Protein AF-A0A090MDC1-F1 (afdb_monomer)

Foldseek 3Di:
DPPPLVVCCVPPNPVSCVPPVNDDPDDDDQLQDADTPPDPDGPPPPDNDPPDPVDPPDDDDPPVPPDDVDDDPPDDDDDPDDDDDDLVVLVVLLCCVPPPDDPVRLLVVLVVVLVVCPPPDPVVLVVVLVVVVSNPVVSSVSNVVVNVVVVVVD

InterPro domains:
  IPR010582 Catalase immune-responsive domain [PF06628] (87-143)
  IPR011614 Catalase core domain [PF00199] (1-54)
  IPR018028 Catalase, mono-functional, haem-containing [PS51402] (1-153)
  IPR018028 Catalase, mono-functional, haem-containing [PTHR11465] (1-150)
  IPR020835 Catalase superfamily [SSF56634] (1-147)

Radius of gyration: 27.47 Å; Cα contacts (8 Å, |Δi|>4): 85; chains: 1; bounding box: 50×35×78 Å

pLDDT: mean 89.49, std 11.92, range [47.5, 98.62]

Secondary structure (DSSP, 8-state):
--HHHHHHHHHH-TTGGGSTTTS-SSPP--TT----TT-S---TTS--STT-TTS--PPPPPGGG----PPPPTTPPPS-------SGGGHHHHHIIIII--HHHHHHHHHHHHHHTTT--HHHHHHHHHHHHHH-HHHHHHHHHHHHHHHHT-

Nearest PDB structures (foldseek):
  2xq1-assembly1_P  TM=8.853E-01  e=6.042E-07  Ogataea angusta
  7di8-assembly1_A  TM=8.625E-01  e=9.082E-07  Bos taurus
  8cat-assembly1_A-2  TM=8.633E-01  e=2.910E-06  Bos taurus
  4b7g-assembly1_D  TM=8.098E-01  e=6.203E-06  Corynebacterium glutamicum
  1g9l-assembly1_A  TM=1.567E-01  e=9.169E+00  Homo sapiens

Mean predicted aligned error: 8.01 Å

Sequence (154 aa):
MFAYPDAQRYRLGSNYFQLPSNRSIATVYAPYVRDGITTTKNYGGDPNYVRSTLSPGVTTQSITQITHHERIAANALLGLNEIPVDDEDFVQPRDLWRRVFDDAEKEKFVGNVVGSLAGTPTPLREAVVAMFSKVDSEIGQQMIAKIKENTTHL

Solvent-accessible surface area (backbone atoms only — not comparable to full-atom values): 9941 Å² total; per-residue (Å²): 135,65,66,64,66,53,53,40,31,72,78,64,30,77,40,41,59,68,38,88,91,55,36,70,89,64,91,80,84,60,58,69,63,68,73,63,64,86,58,86,77,62,70,74,89,55,70,60,58,86,89,47,92,88,48,91,72,78,82,76,80,59,73,90,73,65,80,70,91,71,82,75,71,94,78,73,76,92,72,90,83,76,83,77,92,57,77,69,75,28,48,63,59,27,47,44,58,73,75,67,46,52,72,70,54,48,53,50,50,43,51,52,55,54,58,72,48,63,94,54,58,66,74,58,52,52,51,51,38,54,54,43,30,64,38,37,58,65,56,23,52,55,38,54,52,52,54,52,54,60,64,72,78,110

Structure (mmCIF, N/CA/C/O backbone):
data_AF-A0A090MDC1-F1
#
_entry.id   AF-A0A090MDC1-F1
#
loop_
_atom_site.group_PDB
_atom_site.id
_atom_site.type_symbol
_atom_site.label_atom_id
_atom_site.label_alt_id
_atom_site.label_comp_id
_atom_site.label_asym_id
_atom_site.label_entity_id
_atom_site.label_seq_id
_atom_site.pdbx_PDB_ins_code
_atom_site.Cartn_x
_atom_site.Cartn_y
_atom_site.Cartn_z
_atom_site.occupancy
_atom_site.B_iso_or_equiv
_atom_site.auth_seq_id
_atom_site.auth_comp_id
_atom_site.auth_asym_id
_atom_site.auth_atom_id
_atom_site.pdbx_PDB_model_num
ATOM 1 N N . MET A 1 1 ? 1.126 3.009 -11.612 1.00 77.75 1 MET A N 1
ATOM 2 C CA . MET A 1 1 ? 2.189 2.681 -12.596 1.00 77.75 1 MET A CA 1
ATOM 3 C C . MET A 1 1 ? 3.471 3.523 -12.453 1.00 77.75 1 MET A C 1
ATOM 5 O O . MET A 1 1 ? 4.517 3.059 -12.877 1.00 77.75 1 MET A O 1
ATOM 9 N N . PHE A 1 2 ? 3.444 4.716 -11.841 1.00 92.81 2 PHE A N 1
ATOM 10 C CA . PHE A 1 2 ? 4.615 5.611 -11.764 1.00 92.81 2 PHE A CA 1
ATOM 11 C C . PHE A 1 2 ? 5.603 5.313 -10.612 1.00 92.81 2 PHE A C 1
ATOM 13 O O . PHE A 1 2 ? 6.808 5.245 -10.837 1.00 92.81 2 PHE A O 1
ATOM 20 N N . ALA A 1 3 ? 5.099 5.093 -9.393 1.00 96.94 3 ALA A N 1
ATOM 21 C CA . ALA A 1 3 ? 5.919 5.117 -8.174 1.00 96.94 3 ALA A CA 1
ATOM 22 C C . ALA A 1 3 ? 7.023 4.042 -8.099 1.00 96.94 3 ALA A C 1
ATOM 24 O O . ALA A 1 3 ? 8.120 4.307 -7.618 1.00 96.94 3 ALA A O 1
ATOM 25 N N . TYR A 1 4 ? 6.754 2.824 -8.574 1.00 97.19 4 TYR A N 1
ATOM 26 C CA . TYR A 1 4 ? 7.673 1.694 -8.395 1.00 97.19 4 TYR A CA 1
ATOM 27 C C . TYR A 1 4 ? 8.974 1.864 -9.197 1.00 97.19 4 TYR A C 1
ATOM 29 O O . TYR A 1 4 ? 10.042 1.800 -8.585 1.00 97.19 4 TYR A O 1
ATOM 37 N N . PRO A 1 5 ? 8.933 2.135 -10.520 1.00 96.06 5 PRO A N 1
ATOM 38 C CA . PRO A 1 5 ? 10.147 2.415 -11.281 1.00 96.06 5 PRO A CA 1
ATOM 39 C C . PRO A 1 5 ? 10.939 3.615 -10.758 1.00 96.06 5 PRO A C 1
ATOM 41 O O . PRO A 1 5 ? 12.163 3.610 -10.842 1.00 96.06 5 PRO A O 1
ATOM 44 N N . ASP A 1 6 ? 10.270 4.653 -10.251 1.00 97.69 6 ASP A N 1
ATOM 45 C CA . ASP A 1 6 ? 10.934 5.826 -9.675 1.00 97.69 6 ASP A CA 1
ATOM 46 C C . ASP A 1 6 ? 11.745 5.455 -8.423 1.00 97.69 6 ASP A C 1
ATOM 48 O O . ASP A 1 6 ? 12.974 5.568 -8.410 1.00 97.69 6 ASP A O 1
ATOM 52 N N . ALA A 1 7 ? 11.086 4.848 -7.43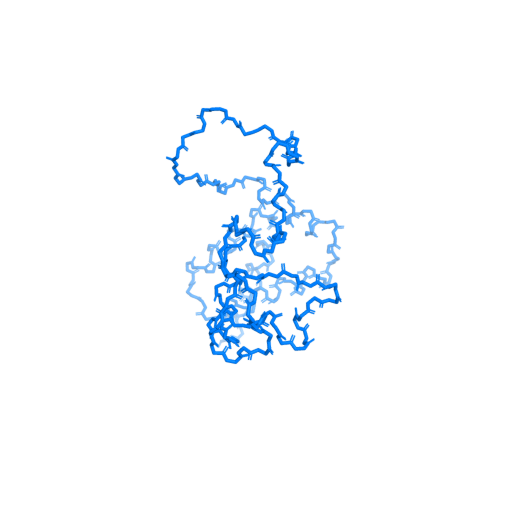1 1.00 97.94 7 ALA A N 1
ATOM 53 C CA . ALA A 1 7 ? 11.736 4.399 -6.203 1.00 97.94 7 ALA A CA 1
ATOM 54 C C . ALA A 1 7 ? 12.847 3.363 -6.460 1.00 97.94 7 ALA A C 1
ATOM 56 O O . ALA A 1 7 ? 13.870 3.349 -5.772 1.00 97.94 7 ALA A O 1
ATOM 57 N N . GLN A 1 8 ? 12.679 2.490 -7.458 1.00 97.69 8 GLN A N 1
ATOM 58 C CA . GLN A 1 8 ? 13.692 1.504 -7.843 1.00 97.69 8 GLN A CA 1
ATOM 59 C C . GLN A 1 8 ? 14.944 2.154 -8.434 1.00 97.69 8 GLN A C 1
ATOM 61 O O . GLN A 1 8 ? 16.045 1.709 -8.113 1.00 97.69 8 GLN A O 1
ATOM 66 N N . ARG A 1 9 ? 14.809 3.221 -9.234 1.00 96.31 9 ARG A N 1
ATOM 67 C CA . ARG A 1 9 ? 15.969 3.957 -9.761 1.00 96.31 9 ARG A CA 1
ATOM 68 C C . ARG A 1 9 ? 16.788 4.592 -8.648 1.00 96.31 9 ARG A C 1
ATOM 70 O O . ARG A 1 9 ? 18.011 4.520 -8.700 1.00 96.31 9 ARG A O 1
ATOM 77 N N . TYR A 1 10 ? 16.127 5.155 -7.638 1.00 96.94 10 TYR A N 1
ATOM 78 C CA . TYR A 1 10 ? 16.810 5.701 -6.467 1.00 96.94 10 TYR A CA 1
ATOM 79 C C . TYR A 1 10 ? 17.488 4.601 -5.638 1.00 96.94 10 TYR A C 1
ATOM 81 O O . TYR A 1 10 ? 18.673 4.688 -5.333 1.00 96.94 10 TYR A O 1
ATOM 89 N N . ARG A 1 11 ? 16.750 3.535 -5.301 1.00 97.81 11 ARG A N 1
ATOM 90 C CA . ARG A 1 11 ? 17.217 2.497 -4.369 1.00 97.81 11 ARG A CA 1
ATOM 91 C C . ARG A 1 11 ? 18.255 1.540 -4.961 1.00 97.81 11 ARG A C 1
ATOM 93 O O . ARG A 1 11 ? 19.114 1.063 -4.230 1.00 97.81 11 ARG A O 1
ATOM 100 N N . LEU A 1 12 ? 18.130 1.191 -6.241 1.00 96.38 12 LEU A N 1
ATOM 101 C CA . LEU A 1 12 ? 18.939 0.158 -6.905 1.00 96.38 12 LEU A CA 1
ATOM 102 C C . LEU A 1 12 ? 19.805 0.709 -8.048 1.00 96.38 12 LEU A C 1
ATOM 104 O O . LEU A 1 12 ? 20.694 0.006 -8.526 1.00 96.38 12 LEU A O 1
ATOM 108 N N . GLY A 1 13 ? 19.552 1.941 -8.492 1.00 96.19 13 GLY A N 1
ATOM 109 C CA . GLY A 1 13 ? 20.253 2.587 -9.599 1.00 96.19 13 GLY A CA 1
ATOM 110 C C . GLY A 1 13 ? 19.446 2.628 -10.899 1.00 96.19 13 GLY A C 1
ATOM 111 O O . GLY A 1 13 ? 18.471 1.899 -11.096 1.00 96.19 13 GLY A O 1
ATOM 112 N N . SER A 1 14 ? 19.881 3.483 -11.830 1.00 95.50 14 SER A N 1
ATOM 113 C CA . SER A 1 14 ? 19.209 3.721 -13.118 1.00 95.50 14 SER A CA 1
ATOM 114 C C . SER A 1 14 ? 18.998 2.444 -13.937 1.00 95.50 14 SER A C 1
ATOM 116 O O . SER A 1 14 ? 17.978 2.302 -14.607 1.00 95.50 14 SER A O 1
ATOM 118 N N . ASN A 1 15 ? 19.938 1.502 -13.833 1.00 96.69 15 ASN A N 1
ATOM 119 C CA . ASN A 1 15 ? 19.953 0.235 -14.558 1.00 96.69 15 ASN A CA 1
ATOM 120 C C . ASN A 1 15 ? 19.466 -0.958 -13.716 1.00 96.69 15 ASN A C 1
ATOM 122 O O . ASN A 1 15 ? 19.842 -2.097 -13.989 1.00 96.69 15 ASN A O 1
ATOM 126 N N . TYR A 1 16 ? 18.603 -0.733 -12.714 1.00 96.31 16 TYR A N 1
ATOM 127 C CA . TYR A 1 16 ? 18.082 -1.789 -11.828 1.00 96.31 16 TYR A CA 1
ATOM 128 C C . TYR A 1 16 ? 17.460 -2.984 -12.572 1.00 96.31 16 TYR A C 1
ATOM 130 O O . TYR A 1 16 ? 17.490 -4.107 -12.071 1.00 96.31 16 TYR A O 1
ATOM 138 N N . PHE A 1 17 ? 16.903 -2.760 -13.764 1.00 94.44 17 PHE A N 1
ATOM 139 C CA . PHE A 1 17 ? 16.297 -3.791 -14.612 1.00 94.44 17 PHE A CA 1
ATOM 140 C C . PHE A 1 17 ? 17.332 -4.712 -15.284 1.00 94.44 17 PHE A C 1
ATOM 142 O O . PHE A 1 17 ? 16.960 -5.728 -15.861 1.00 94.44 17 PHE A O 1
ATOM 149 N N . GLN A 1 18 ? 18.626 -4.378 -15.228 1.00 94.94 18 GLN A N 1
ATOM 150 C CA . GLN A 1 18 ? 19.708 -5.220 -15.746 1.00 94.94 18 GLN A CA 1
ATOM 151 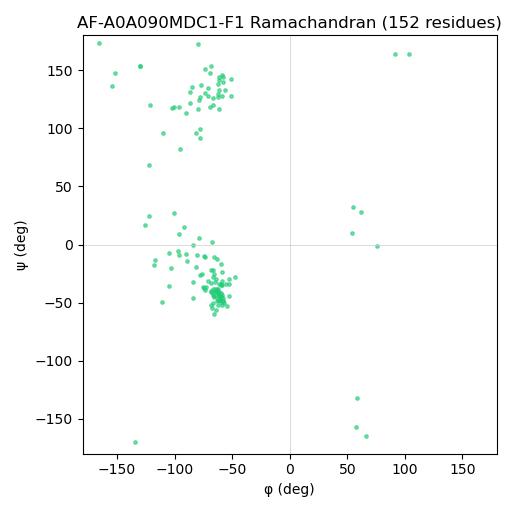C C . GLN A 1 18 ? 20.254 -6.208 -14.702 1.00 94.94 18 GLN A C 1
ATOM 153 O O . GLN A 1 18 ? 20.966 -7.145 -15.068 1.00 94.94 18 GLN A O 1
ATOM 158 N N . LEU A 1 19 ? 19.926 -6.025 -13.415 1.00 94.44 19 LEU A N 1
ATOM 159 C CA . LEU A 1 19 ? 20.391 -6.899 -12.334 1.00 94.44 19 LEU A CA 1
ATOM 160 C C . LEU A 1 19 ? 19.960 -8.356 -12.579 1.00 94.44 19 LEU A C 1
ATOM 162 O O . LEU A 1 19 ? 18.840 -8.570 -13.045 1.00 94.44 19 LEU A O 1
ATOM 166 N N . PRO A 1 20 ? 20.780 -9.371 -12.230 1.00 94.50 20 PRO A N 1
ATOM 167 C CA . PRO A 1 20 ? 20.473 -10.774 -12.518 1.00 94.50 20 PRO A CA 1
ATOM 168 C C . PRO A 1 20 ? 19.101 -11.264 -12.042 1.00 94.50 20 PRO A C 1
ATOM 170 O O . PRO A 1 20 ? 18.482 -12.069 -12.727 1.00 94.50 20 PRO A O 1
ATOM 173 N N . SER A 1 21 ? 18.610 -10.754 -10.911 1.00 95.62 21 SER A N 1
ATOM 174 C CA . SER A 1 21 ? 17.284 -11.082 -10.373 1.00 95.62 21 SER A CA 1
ATOM 175 C C . SER A 1 21 ? 16.130 -10.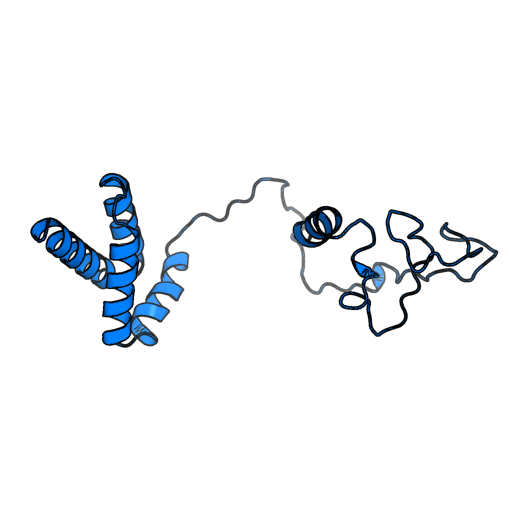366 -11.080 1.00 95.62 21 SER A C 1
ATOM 177 O O . SER A 1 21 ? 15.005 -10.848 -11.049 1.00 95.62 21 SER A O 1
ATOM 179 N N . ASN A 1 22 ? 16.394 -9.200 -11.675 1.00 95.88 22 ASN A N 1
ATOM 180 C CA . ASN A 1 22 ? 15.371 -8.315 -12.238 1.00 95.88 22 ASN A CA 1
ATOM 181 C C . ASN A 1 22 ? 15.302 -8.397 -13.766 1.00 95.88 22 ASN A C 1
ATOM 183 O O . ASN A 1 22 ? 14.308 -7.984 -14.362 1.00 95.88 22 ASN A O 1
ATOM 187 N N . ARG A 1 23 ? 16.373 -8.874 -14.410 1.00 94.25 23 ARG A N 1
ATOM 188 C CA . ARG A 1 23 ? 16.444 -8.982 -15.866 1.00 94.25 23 ARG A CA 1
ATOM 189 C C . ARG A 1 23 ? 15.383 -9.945 -16.381 1.00 94.25 23 ARG A C 1
ATOM 191 O O . ARG A 1 23 ? 15.197 -11.035 -15.845 1.00 94.25 23 ARG A O 1
ATOM 198 N N . SER A 1 24 ? 14.745 -9.558 -17.480 1.00 93.75 24 SER A N 1
ATOM 199 C CA . SER A 1 24 ? 13.846 -10.449 -18.208 1.00 93.75 24 SER A CA 1
ATOM 200 C C . SER A 1 24 ? 14.583 -11.712 -18.667 1.00 93.75 24 SER A C 1
ATOM 202 O O . SER A 1 24 ? 15.768 -11.672 -19.022 1.00 93.75 24 SER A O 1
ATOM 204 N N . ILE A 1 25 ? 13.858 -12.830 -18.676 1.00 95.31 25 ILE A N 1
ATOM 205 C CA . ILE A 1 25 ? 14.308 -14.087 -19.283 1.00 95.31 25 ILE A CA 1
ATOM 206 C C . ILE A 1 25 ? 14.252 -13.968 -20.810 1.00 95.31 25 ILE A C 1
ATOM 208 O O . ILE A 1 25 ? 15.154 -14.438 -21.502 1.00 95.31 25 ILE A O 1
ATOM 212 N N . ALA A 1 26 ? 13.215 -13.304 -21.332 1.00 94.06 26 ALA A N 1
ATOM 213 C CA . ALA A 1 26 ? 13.097 -13.022 -22.753 1.00 94.06 26 ALA A CA 1
ATOM 214 C C . ALA A 1 26 ? 14.147 -11.994 -23.190 1.00 94.06 26 ALA A C 1
ATOM 216 O O . ALA A 1 26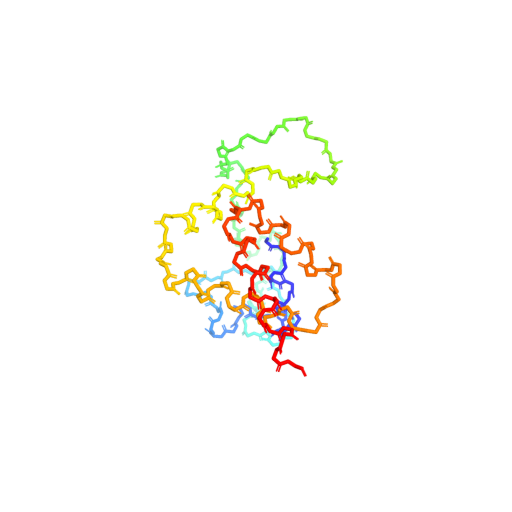 ? 14.505 -11.078 -22.444 1.00 94.06 26 ALA A O 1
ATOM 217 N N . THR A 1 27 ? 14.609 -12.124 -24.432 1.00 88.62 27 THR A N 1
ATOM 218 C CA . THR A 1 27 ? 15.547 -11.173 -25.024 1.00 88.62 27 THR A CA 1
ATOM 219 C C . THR A 1 27 ? 14.918 -9.785 -25.094 1.00 88.62 27 THR A C 1
ATOM 221 O O . THR A 1 27 ? 13.937 -9.566 -25.799 1.00 88.62 27 THR A O 1
ATOM 224 N N . VAL A 1 28 ? 15.515 -8.835 -24.373 1.00 89.50 28 VAL A N 1
ATOM 225 C CA . VAL A 1 28 ? 15.163 -7.414 -24.441 1.00 89.50 28 VAL A CA 1
ATOM 226 C C . VAL A 1 28 ? 16.120 -6.732 -25.408 1.00 89.50 28 VAL A C 1
ATOM 228 O O . VAL A 1 28 ? 17.327 -6.705 -25.168 1.00 89.50 28 VAL A O 1
ATOM 231 N N . TYR A 1 29 ? 15.571 -6.171 -26.484 1.00 89.81 29 TYR A N 1
ATOM 232 C CA . TYR A 1 29 ? 16.295 -5.305 -27.407 1.00 89.81 29 TYR A CA 1
ATOM 233 C C . TYR A 1 29 ? 15.779 -3.870 -27.256 1.00 89.81 29 TYR A C 1
ATOM 235 O O . TYR A 1 29 ? 14.746 -3.505 -27.811 1.00 89.81 29 TYR A O 1
ATOM 243 N N . ALA A 1 30 ? 16.479 -3.072 -26.446 1.00 90.19 30 ALA A N 1
ATOM 244 C CA . ALA A 1 30 ? 16.152 -1.674 -26.164 1.00 90.19 30 ALA A CA 1
ATOM 245 C C . ALA A 1 30 ? 17.333 -0.754 -26.530 1.00 90.19 30 ALA A C 1
ATOM 247 O O . ALA A 1 30 ? 17.958 -0.162 -25.645 1.00 90.19 30 ALA A O 1
ATOM 248 N N . PRO A 1 31 ? 17.652 -0.600 -27.830 1.00 91.50 31 PRO A N 1
ATOM 249 C CA . PRO A 1 31 ? 18.779 0.192 -28.300 1.00 91.50 31 PRO A CA 1
ATOM 250 C C . PRO A 1 31 ? 18.619 1.707 -28.045 1.00 91.50 31 PRO A C 1
ATOM 252 O O . PRO A 1 31 ? 19.492 2.472 -28.420 1.00 91.50 31 PRO A O 1
ATOM 255 N N . TYR A 1 32 ? 17.548 2.168 -27.404 1.00 91.88 32 TYR A N 1
ATOM 256 C CA . TYR A 1 32 ? 17.337 3.591 -27.100 1.00 91.88 32 TYR A CA 1
ATOM 257 C C . TYR A 1 32 ? 17.589 3.936 -25.629 1.00 91.88 32 TYR A C 1
ATOM 259 O O . TYR A 1 32 ? 17.604 5.106 -25.264 1.00 91.88 32 TYR A O 1
ATOM 267 N N . VAL A 1 33 ? 17.815 2.927 -24.780 1.00 93.31 33 VAL A N 1
ATOM 268 C CA . VAL A 1 33 ? 18.282 3.119 -23.404 1.00 93.31 33 VAL A CA 1
ATOM 269 C C . VAL A 1 33 ? 19.784 2.849 -23.396 1.00 93.31 33 VAL A C 1
ATOM 271 O O . VAL A 1 33 ? 20.229 1.759 -23.768 1.00 93.31 33 VAL A O 1
ATOM 274 N N . ARG A 1 34 ? 20.568 3.868 -23.043 1.00 93.69 34 ARG A N 1
ATOM 275 C CA . ARG A 1 34 ? 22.033 3.839 -23.029 1.00 93.69 34 ARG A CA 1
ATOM 276 C C . ARG A 1 34 ? 22.556 4.362 -21.705 1.00 93.69 34 ARG A C 1
ATOM 278 O O . ARG A 1 34 ? 21.915 5.199 -21.071 1.00 93.69 34 ARG A O 1
ATOM 285 N N . ASP A 1 35 ? 23.747 3.891 -21.368 1.00 95.31 35 ASP A N 1
ATOM 286 C CA . ASP A 1 35 ? 24.567 4.412 -20.284 1.00 95.31 35 ASP A CA 1
ATOM 287 C C . ASP A 1 35 ? 23.864 4.376 -18.913 1.00 95.31 35 ASP A C 1
ATOM 289 O O . ASP A 1 35 ? 22.977 3.562 -18.638 1.00 95.31 35 ASP A O 1
ATOM 293 N N . GLY A 1 36 ? 24.319 5.240 -18.007 1.00 94.56 36 GLY A N 1
ATOM 294 C CA . GLY A 1 36 ? 23.946 5.231 -16.602 1.00 94.56 36 GLY A CA 1
ATOM 295 C C . GLY A 1 36 ? 24.903 4.400 -15.752 1.00 94.56 36 GLY A C 1
ATOM 296 O O . GLY A 1 36 ? 25.705 3.594 -16.237 1.00 94.56 36 GLY A O 1
ATOM 297 N N . ILE A 1 37 ? 24.821 4.619 -14.444 1.00 91.75 37 ILE A N 1
ATOM 298 C CA . ILE A 1 37 ? 25.652 3.914 -13.468 1.00 91.75 37 ILE A CA 1
ATOM 299 C C . ILE A 1 37 ? 25.353 2.406 -13.552 1.00 91.75 37 ILE A C 1
ATOM 301 O O . ILE A 1 37 ? 24.221 2.010 -13.843 1.00 91.75 37 ILE A O 1
ATOM 305 N N . THR A 1 38 ? 26.396 1.586 -13.365 1.00 89.62 38 THR A N 1
ATOM 306 C CA . THR A 1 38 ? 26.341 0.107 -13.345 1.00 89.62 38 THR A CA 1
ATOM 307 C C . THR A 1 38 ? 25.712 -0.549 -14.584 1.00 89.62 38 THR A C 1
ATOM 309 O O . THR A 1 38 ? 25.122 -1.627 -14.501 1.00 89.62 38 THR A O 1
ATOM 312 N N . THR A 1 39 ? 25.867 0.064 -15.761 1.00 92.12 39 THR A N 1
ATOM 313 C CA . THR A 1 39 ? 25.439 -0.534 -17.036 1.00 92.12 39 THR A CA 1
ATOM 314 C C . THR A 1 39 ? 26.200 -1.828 -17.327 1.00 92.12 39 THR A C 1
ATOM 316 O O . THR A 1 39 ? 27.427 -1.835 -17.361 1.00 92.12 39 THR A O 1
ATOM 319 N N . THR A 1 40 ? 25.475 -2.917 -17.591 1.00 88.56 40 THR A N 1
ATOM 320 C CA . THR A 1 40 ? 26.053 -4.227 -17.955 1.00 88.56 40 THR A CA 1
ATOM 321 C C . THR A 1 40 ? 25.916 -4.537 -19.446 1.00 88.56 40 THR A C 1
ATOM 323 O O . THR A 1 40 ? 26.813 -5.126 -20.042 1.00 88.56 40 THR A O 1
ATOM 326 N N . LYS A 1 41 ? 24.810 -4.118 -20.075 1.00 87.69 41 LYS A N 1
ATOM 327 C CA . LYS A 1 41 ? 24.571 -4.220 -21.521 1.00 87.69 41 LYS A CA 1
ATOM 328 C C . LYS A 1 41 ? 24.329 -2.822 -22.080 1.00 87.69 41 LYS A C 1
ATOM 330 O O . LYS A 1 41 ? 23.374 -2.171 -21.668 1.00 87.69 41 LYS A O 1
ATOM 335 N N . ASN A 1 42 ? 25.169 -2.387 -23.022 1.00 94.00 42 ASN A N 1
ATOM 336 C CA . ASN A 1 42 ? 25.079 -1.048 -23.627 1.00 94.00 42 ASN A CA 1
ATOM 337 C C . ASN A 1 42 ? 24.988 -1.059 -25.167 1.00 94.00 42 ASN A C 1
ATOM 339 O O . ASN A 1 42 ? 25.240 -0.044 -25.801 1.00 94.00 42 ASN A O 1
ATOM 343 N N . TYR A 1 43 ? 24.663 -2.210 -25.772 1.00 92.12 43 TYR A N 1
ATOM 344 C CA . TYR A 1 43 ? 24.393 -2.391 -27.213 1.00 92.12 43 TYR A CA 1
ATOM 345 C C . TYR A 1 43 ? 25.481 -1.912 -28.209 1.00 92.12 43 TYR A C 1
ATOM 347 O O . TYR A 1 43 ? 25.252 -1.925 -29.412 1.00 92.12 43 TYR A O 1
ATOM 355 N N . GLY A 1 44 ? 26.682 -1.549 -27.750 1.00 92.50 44 GLY A N 1
ATOM 356 C CA . GLY A 1 44 ? 27.830 -1.257 -28.615 1.00 92.50 44 GLY A CA 1
ATOM 357 C C . GLY A 1 44 ? 27.569 -0.127 -29.619 1.00 92.50 44 GLY A C 1
ATOM 358 O O . GLY A 1 44 ? 27.078 0.935 -29.246 1.00 92.50 44 GLY A O 1
ATOM 359 N N . GLY A 1 45 ? 27.920 -0.364 -30.887 1.00 91.81 45 GLY A N 1
ATOM 360 C CA . GLY A 1 45 ? 27.766 0.596 -31.986 1.00 91.81 45 GLY A CA 1
ATOM 361 C C . GLY A 1 45 ? 26.348 0.714 -32.558 1.00 91.81 45 GLY A C 1
ATOM 362 O O . GLY A 1 45 ? 26.169 1.414 -33.554 1.00 91.81 45 GLY A O 1
ATOM 363 N N . ASP A 1 46 ? 25.353 0.042 -31.970 1.00 93.12 46 ASP A N 1
ATOM 364 C CA . ASP A 1 46 ? 23.969 0.129 -32.438 1.00 93.12 46 ASP A CA 1
ATOM 365 C C . ASP A 1 46 ? 23.445 1.574 -32.340 1.00 93.12 46 ASP A C 1
ATOM 367 O O . ASP A 1 46 ? 23.563 2.187 -31.267 1.00 93.12 46 ASP A O 1
ATOM 371 N N . PRO A 1 47 ? 22.788 2.102 -33.396 1.00 92.81 47 PRO A N 1
ATOM 372 C CA . PRO A 1 47 ? 22.189 3.432 -33.375 1.00 92.81 47 PRO A CA 1
ATOM 373 C C . PRO A 1 47 ? 21.281 3.638 -32.155 1.00 92.81 47 PRO A C 1
ATOM 375 O O . PRO A 1 47 ? 20.364 2.855 -31.905 1.00 92.81 47 PRO A O 1
ATOM 378 N N . ASN A 1 48 ? 21.517 4.717 -31.408 1.00 92.50 48 ASN A N 1
ATOM 379 C CA . ASN A 1 48 ? 20.771 5.056 -30.191 1.00 92.50 48 ASN A CA 1
ATOM 380 C C . ASN A 1 48 ? 19.559 5.976 -30.437 1.00 92.50 48 ASN A C 1
ATOM 382 O O . ASN A 1 48 ? 19.005 6.535 -29.494 1.00 92.50 48 ASN A O 1
ATOM 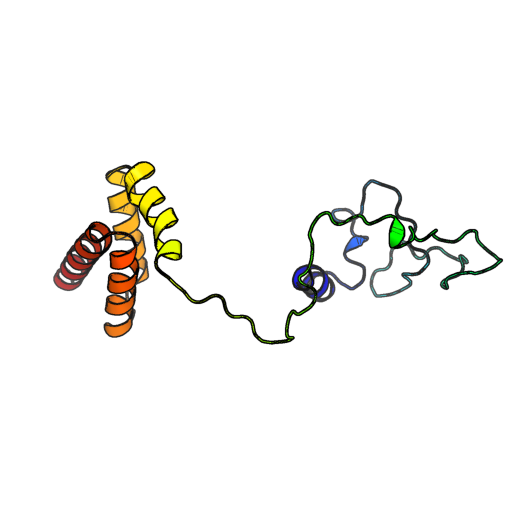386 N N . TYR A 1 49 ? 19.129 6.118 -31.693 1.00 89.69 49 TYR A N 1
ATOM 387 C CA . TYR A 1 49 ? 18.007 6.959 -32.113 1.00 89.69 49 TYR A CA 1
ATOM 388 C C . TYR A 1 49 ? 17.034 6.189 -33.018 1.00 89.69 49 TYR A C 1
ATOM 390 O O . TYR A 1 49 ? 17.399 5.226 -33.698 1.00 89.69 49 TYR A O 1
ATOM 398 N N . VAL A 1 50 ? 15.766 6.608 -33.024 1.00 88.88 50 VAL A N 1
ATOM 399 C CA . VAL A 1 50 ? 14.711 5.980 -33.835 1.00 88.88 50 VAL A CA 1
ATOM 400 C C . VAL A 1 50 ? 14.861 6.322 -35.320 1.00 88.88 50 VAL A C 1
ATOM 402 O O . VAL A 1 50 ? 15.319 7.407 -35.667 1.00 88.88 50 VAL A O 1
ATOM 405 N N . ARG A 1 51 ? 14.407 5.421 -36.204 1.00 84.31 51 ARG A N 1
ATOM 406 C CA . ARG A 1 51 ? 14.412 5.598 -37.675 1.00 84.31 51 ARG A CA 1
ATOM 407 C C . ARG A 1 51 ? 15.805 5.757 -38.305 1.00 84.31 51 ARG A C 1
ATOM 409 O O . ARG A 1 51 ? 15.936 6.375 -39.358 1.00 84.31 51 ARG A O 1
ATOM 416 N N . SER A 1 52 ? 16.840 5.196 -37.685 1.00 87.81 52 SER A N 1
ATOM 417 C CA . SER A 1 52 ? 18.142 5.064 -38.342 1.00 87.81 52 SER A CA 1
ATOM 418 C C . SER A 1 52 ? 18.036 4.187 -39.590 1.00 87.81 52 SER A C 1
ATOM 420 O O . SER A 1 52 ? 17.345 3.174 -39.578 1.00 87.81 52 SER A O 1
ATOM 422 N N . THR A 1 53 ? 18.758 4.541 -40.651 1.00 88.00 53 THR A N 1
ATOM 423 C CA . THR A 1 53 ? 18.922 3.691 -41.843 1.00 88.00 53 THR A CA 1
ATOM 424 C C . THR A 1 53 ? 19.975 2.597 -41.648 1.00 88.00 53 THR A C 1
ATOM 426 O O . THR A 1 53 ? 20.103 1.717 -42.493 1.00 88.00 53 THR A O 1
ATOM 429 N N . LEU A 1 54 ? 20.727 2.641 -40.542 1.00 88.31 54 LEU A N 1
ATOM 430 C CA . LEU A 1 54 ? 21.834 1.727 -40.244 1.00 88.31 54 LEU A CA 1
ATOM 431 C C . LEU A 1 54 ? 21.394 0.466 -39.477 1.00 88.31 54 LEU A C 1
ATOM 433 O O . LEU A 1 54 ? 22.201 -0.435 -39.274 1.00 88.31 54 LEU A O 1
ATOM 437 N N . SER A 1 55 ? 20.141 0.398 -39.017 1.00 82.88 55 SER A N 1
ATOM 438 C CA . SER A 1 55 ? 19.587 -0.742 -38.276 1.00 82.88 55 SER A CA 1
ATOM 439 C C . SER A 1 55 ? 18.074 -0.840 -38.506 1.00 82.88 55 SER A C 1
ATOM 441 O O . SER A 1 55 ? 17.426 0.202 -38.618 1.00 82.88 55 SER A O 1
ATOM 443 N N . PRO A 1 56 ? 17.476 -2.052 -38.521 1.00 74.94 56 PRO A N 1
ATOM 444 C CA . PRO A 1 56 ? 16.018 -2.213 -38.564 1.00 74.94 56 PRO A CA 1
ATOM 445 C C . PRO A 1 56 ? 15.300 -1.568 -37.362 1.00 74.94 56 PRO A C 1
ATOM 447 O O . PRO A 1 56 ? 14.098 -1.312 -37.433 1.00 74.94 56 PRO A O 1
ATOM 450 N N . GLY A 1 57 ? 16.026 -1.260 -36.278 1.00 78.06 57 GLY A N 1
ATOM 451 C CA . GLY A 1 57 ? 15.488 -0.611 -35.085 1.00 78.06 57 GLY A CA 1
ATOM 452 C C . GLY A 1 57 ? 14.480 -1.479 -34.328 1.00 78.06 57 GLY A C 1
ATOM 453 O O . GLY A 1 57 ? 14.386 -2.687 -34.535 1.00 78.06 57 GLY A O 1
ATOM 454 N N . VAL A 1 58 ? 13.724 -0.859 -33.419 1.00 80.44 58 VAL A N 1
ATOM 455 C CA . VAL A 1 58 ? 12.586 -1.503 -32.748 1.00 80.44 58 VAL A CA 1
ATOM 456 C C . VAL A 1 58 ? 11.303 -1.005 -33.400 1.00 80.44 58 VAL A C 1
ATOM 458 O O . VAL A 1 58 ? 10.997 0.188 -33.345 1.00 80.44 58 VAL A O 1
ATOM 461 N N . THR A 1 59 ? 10.541 -1.908 -34.017 1.00 73.38 59 THR A N 1
ATOM 462 C CA . THR A 1 59 ? 9.231 -1.573 -34.581 1.00 73.38 59 THR A CA 1
ATOM 463 C C . THR A 1 59 ? 8.269 -1.219 -33.452 1.00 73.38 59 THR A C 1
ATOM 465 O O . THR A 1 59 ? 8.004 -2.035 -32.570 1.00 73.38 59 THR A O 1
ATOM 468 N N . THR A 1 60 ? 7.733 0.001 -33.473 1.00 67.56 60 THR A N 1
ATOM 469 C CA . THR A 1 60 ? 6.616 0.357 -32.595 1.00 67.56 60 THR A CA 1
ATOM 470 C C . THR A 1 60 ? 5.349 -0.306 -33.130 1.00 67.56 60 THR A C 1
ATOM 472 O O . THR A 1 60 ? 5.064 -0.219 -34.326 1.00 67.56 60 THR A O 1
ATOM 475 N N . GLN A 1 61 ? 4.594 -0.988 -32.271 1.00 64.38 61 GLN A N 1
ATOM 476 C CA . GLN A 1 61 ? 3.220 -1.340 -32.620 1.00 64.38 61 GLN A CA 1
ATOM 477 C C . GLN A 1 61 ? 2.434 -0.030 -32.704 1.00 64.38 61 GLN A C 1
ATOM 479 O O . GLN A 1 61 ? 2.491 0.794 -31.791 1.00 64.38 61 GLN A O 1
ATOM 484 N N . SER A 1 62 ? 1.758 0.203 -33.829 1.00 58.06 62 SER A N 1
ATOM 485 C CA . SER A 1 62 ? 0.920 1.392 -33.998 1.00 58.06 62 SER A CA 1
ATOM 486 C C . SER A 1 62 ? -0.138 1.421 -32.892 1.00 58.06 62 SER A C 1
ATOM 488 O O . SER A 1 62 ? -0.733 0.387 -32.593 1.00 58.06 62 SER A O 1
ATOM 490 N N . ILE A 1 63 ? -0.421 2.602 -32.330 1.00 55.41 63 ILE A N 1
ATOM 491 C CA . ILE A 1 63 ? -1.497 2.835 -31.343 1.00 55.41 63 ILE A CA 1
ATOM 492 C C . ILE A 1 63 ? -2.835 2.213 -31.784 1.00 55.41 63 ILE A C 1
ATOM 494 O O . ILE A 1 63 ? -3.621 1.784 -30.948 1.00 55.41 63 ILE A O 1
ATOM 498 N N . THR A 1 64 ? -3.069 2.074 -33.093 1.00 54.88 64 THR A N 1
ATOM 499 C CA . THR A 1 64 ? -4.255 1.411 -33.662 1.00 54.88 64 THR A CA 1
ATOM 500 C C . THR A 1 64 ? -4.384 -0.079 -33.320 1.00 54.88 64 THR A C 1
ATOM 502 O O . THR A 1 64 ? -5.435 -0.656 -33.577 1.00 54.88 64 THR A O 1
ATOM 505 N N . GLN A 1 65 ? -3.345 -0.718 -32.776 1.00 53.25 65 GLN A N 1
ATOM 506 C CA . GLN A 1 65 ? -3.356 -2.124 -32.349 1.00 53.25 65 GLN A CA 1
ATOM 507 C C . GLN A 1 65 ? -3.623 -2.299 -30.846 1.00 53.25 65 GLN A C 1
ATOM 509 O O . GLN A 1 65 ? -3.789 -3.427 -30.390 1.00 53.25 65 GLN A O 1
ATOM 514 N N . ILE A 1 66 ? -3.693 -1.207 -30.074 1.00 56.59 66 ILE A N 1
ATOM 515 C CA . ILE A 1 66 ? -4.024 -1.240 -28.646 1.00 56.59 66 ILE A CA 1
ATOM 516 C C . ILE A 1 66 ? -5.525 -0.968 -28.509 1.00 56.59 66 ILE A C 1
ATOM 518 O O . ILE A 1 66 ? -5.967 0.158 -28.292 1.00 56.59 66 ILE A O 1
ATOM 522 N N . THR A 1 67 ? -6.340 -2.005 -28.693 1.00 56.03 67 THR A N 1
ATOM 523 C CA . THR A 1 67 ? -7.782 -1.926 -28.439 1.00 56.03 67 THR A CA 1
ATOM 524 C C . THR A 1 67 ? -8.038 -2.006 -26.939 1.00 56.03 67 THR A C 1
ATOM 526 O O . THR A 1 67 ? -8.060 -3.092 -26.362 1.00 56.03 67 THR A O 1
ATOM 529 N N . HIS A 1 68 ? -8.255 -0.861 -26.297 1.00 61.03 68 HIS A N 1
ATOM 530 C CA . HIS A 1 68 ? -8.943 -0.833 -25.011 1.00 61.03 68 HIS A CA 1
ATOM 531 C C . HIS A 1 68 ? -10.448 -0.959 -25.278 1.00 61.03 68 HIS A C 1
ATOM 533 O O . HIS A 1 68 ? -11.015 -0.182 -26.043 1.00 61.03 68 HIS A O 1
ATOM 539 N N . HIS A 1 69 ? -11.100 -1.951 -24.672 1.00 61.25 69 HIS A N 1
ATOM 540 C CA . HIS A 1 69 ? -12.558 -2.112 -24.767 1.00 61.25 69 HIS A CA 1
ATOM 541 C C . HIS A 1 69 ? -13.324 -1.083 -23.919 1.00 61.25 69 HIS A C 1
ATOM 543 O O . HIS A 1 69 ? -14.542 -0.955 -24.031 1.00 61.25 69 HIS A O 1
ATOM 549 N N . GLU A 1 70 ? -12.611 -0.345 -23.076 1.00 68.06 70 GLU A N 1
ATOM 550 C CA . GLU A 1 70 ? -13.170 0.610 -22.135 1.00 68.06 70 GLU A CA 1
ATOM 551 C C . GLU A 1 70 ? -13.350 1.973 -22.809 1.00 68.06 70 GLU A C 1
ATOM 553 O O . GLU A 1 70 ? -12.409 2.578 -23.326 1.00 68.06 70 GLU A O 1
ATOM 558 N N . ARG A 1 71 ? -14.589 2.471 -22.813 1.00 64.69 71 ARG A N 1
ATOM 559 C CA . ARG A 1 71 ? -14.896 3.827 -23.268 1.00 64.69 71 ARG A CA 1
ATOM 560 C C . ARG A 1 71 ? -14.555 4.815 -22.160 1.00 64.69 71 ARG A C 1
ATOM 562 O O . ARG A 1 71 ? -15.206 4.820 -21.121 1.00 64.69 71 ARG A O 1
ATOM 569 N N . ILE A 1 72 ? -13.596 5.700 -22.413 1.00 67.38 72 ILE A N 1
ATOM 570 C CA . ILE A 1 72 ? -13.400 6.896 -21.591 1.00 67.38 72 ILE A CA 1
ATOM 571 C C . ILE A 1 72 ? -14.474 7.912 -22.000 1.00 67.38 72 ILE A C 1
ATOM 573 O O . ILE A 1 72 ? -14.647 8.190 -23.189 1.00 67.38 72 ILE A O 1
ATOM 577 N N . ALA A 1 73 ? -15.233 8.432 -21.034 1.00 73.62 73 ALA A N 1
ATOM 578 C CA . ALA A 1 73 ? -16.283 9.411 -21.301 1.00 73.62 73 ALA A CA 1
ATOM 579 C C . ALA A 1 73 ? -15.696 10.662 -21.980 1.00 73.62 73 ALA A C 1
ATOM 581 O O . ALA A 1 73 ? -14.753 11.268 -21.476 1.00 73.62 73 ALA A O 1
ATOM 582 N N . ALA A 1 74 ? -16.279 11.068 -23.112 1.00 69.38 74 ALA A N 1
ATOM 583 C CA . ALA A 1 74 ? -15.749 12.131 -23.972 1.00 69.38 74 ALA A CA 1
ATOM 584 C C . ALA A 1 74 ? -15.742 13.538 -23.334 1.00 69.38 74 ALA A C 1
ATOM 586 O O . ALA A 1 74 ? -15.116 14.444 -23.873 1.00 69.38 74 ALA A O 1
ATOM 587 N N . ASN A 1 75 ? -16.405 13.709 -22.185 1.00 76.19 75 ASN A N 1
ATOM 588 C CA . ASN A 1 75 ? -16.612 14.999 -21.518 1.00 76.19 75 ASN A CA 1
ATOM 589 C C . ASN A 1 75 ? -16.059 15.025 -20.082 1.00 76.19 75 ASN A C 1
ATOM 591 O O . ASN A 1 75 ? -16.565 15.768 -19.242 1.00 76.19 75 ASN A O 1
ATOM 595 N N . ALA A 1 76 ? -15.070 14.187 -19.763 1.00 73.62 76 ALA A N 1
ATOM 596 C CA . ALA A 1 76 ? -14.433 14.237 -18.452 1.00 73.62 76 ALA A CA 1
ATOM 597 C C . ALA A 1 76 ? -13.739 15.596 -18.245 1.00 73.62 76 ALA A C 1
ATOM 599 O O . ALA A 1 76 ? -12.965 16.047 -19.090 1.00 73.62 76 ALA A O 1
ATOM 600 N N . LEU A 1 77 ? -14.010 16.243 -17.111 1.00 77.94 77 LEU A N 1
ATOM 601 C CA . LEU A 1 77 ? -13.302 17.448 -16.690 1.00 77.94 77 LEU A CA 1
ATOM 602 C C . LEU A 1 77 ? -12.022 17.043 -15.956 1.00 77.94 77 LEU A C 1
ATOM 604 O O . LEU A 1 77 ? -12.034 16.153 -15.103 1.00 77.94 77 LEU A O 1
ATOM 608 N N . LEU A 1 78 ? -10.911 17.707 -16.277 1.00 81.62 78 LEU A N 1
ATOM 609 C CA . LEU A 1 78 ? -9.683 17.556 -15.506 1.00 81.62 78 LEU A CA 1
ATOM 610 C C . LEU A 1 78 ? -9.885 18.202 -14.130 1.00 81.62 78 LEU A C 1
ATOM 612 O O . LEU A 1 78 ? -10.109 19.407 -14.034 1.00 81.62 78 LEU A O 1
ATOM 616 N N . GLY A 1 79 ? -9.781 17.402 -13.075 1.00 83.44 79 GLY A N 1
ATOM 617 C CA . GLY A 1 79 ? -9.945 17.852 -11.699 1.00 83.44 79 GLY A CA 1
ATOM 618 C C . GLY A 1 79 ? -9.444 16.819 -10.695 1.00 83.44 79 GLY A C 1
ATOM 619 O O . GLY A 1 79 ? -9.074 15.700 -11.063 1.00 83.44 79 GLY A O 1
ATOM 620 N N . LEU A 1 80 ? -9.433 17.206 -9.420 1.00 82.19 80 LEU A N 1
ATOM 621 C CA . LEU A 1 80 ? -9.256 16.275 -8.310 1.00 82.19 80 LEU A CA 1
ATOM 622 C C . LEU A 1 80 ? -10.592 15.566 -8.079 1.00 82.19 80 LEU A C 1
ATOM 624 O O . LEU A 1 80 ? -11.463 16.075 -7.382 1.00 82.19 80 LEU A O 1
ATOM 628 N N . ASN A 1 81 ? -10.767 14.421 -8.734 1.00 83.06 81 ASN A N 1
ATOM 629 C CA . ASN A 1 81 ? -11.937 13.577 -8.535 1.00 83.06 81 ASN A CA 1
ATOM 630 C C . ASN A 1 81 ? -11.717 12.741 -7.270 1.00 83.06 81 ASN A C 1
ATOM 632 O O . ASN A 1 81 ? -11.029 11.721 -7.311 1.00 83.06 81 ASN A O 1
ATOM 636 N N . GLU A 1 82 ? -12.249 13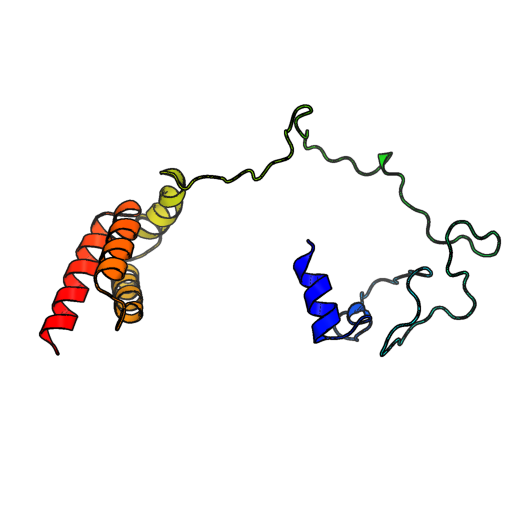.212 -6.147 1.00 84.31 82 GLU A N 1
ATOM 637 C CA . GLU A 1 82 ? -12.261 12.472 -4.887 1.00 84.31 82 GLU A CA 1
ATOM 638 C C . GLU A 1 82 ? -13.500 11.572 -4.840 1.00 84.31 82 GLU A C 1
ATOM 640 O O . GLU A 1 82 ? -14.608 12.016 -5.143 1.00 84.31 82 GLU A O 1
ATOM 645 N N . ILE A 1 83 ? -13.305 10.300 -4.493 1.00 89.06 83 ILE A N 1
ATOM 646 C CA . ILE A 1 83 ? -14.409 9.384 -4.202 1.00 89.06 83 ILE A CA 1
ATOM 647 C C . ILE A 1 83 ? -14.676 9.528 -2.700 1.00 89.06 83 ILE A C 1
ATOM 649 O O . ILE A 1 83 ? -13.776 9.215 -1.915 1.00 89.06 83 ILE A O 1
ATOM 653 N N . PRO A 1 84 ? -15.834 10.073 -2.290 1.00 90.50 84 PRO A N 1
ATOM 654 C CA . PRO A 1 84 ? -16.130 10.273 -0.880 1.00 90.50 84 PRO A CA 1
ATOM 655 C C . PRO A 1 84 ? -16.320 8.929 -0.181 1.00 90.50 84 PRO A C 1
ATOM 657 O O . PRO A 1 84 ? -16.748 7.963 -0.804 1.00 90.50 84 PRO A O 1
ATOM 660 N N . VAL A 1 85 ? -16.053 8.905 1.126 1.00 92.75 85 VAL A N 1
ATOM 661 C CA . VAL A 1 85 ? -16.423 7.757 1.957 1.00 92.75 85 VAL A CA 1
ATOM 662 C C . VAL A 1 85 ? -17.938 7.731 2.123 1.00 92.75 85 VAL A C 1
ATOM 664 O O . VAL A 1 85 ? -18.522 8.730 2.560 1.00 92.75 85 VAL A O 1
ATOM 667 N N . ASP A 1 86 ? -18.560 6.596 1.834 1.00 94.50 86 ASP A N 1
ATOM 668 C CA . ASP A 1 86 ? -20.001 6.394 1.963 1.00 94.50 86 ASP A CA 1
ATOM 669 C C . ASP A 1 86 ? -20.344 5.061 2.650 1.00 94.50 86 ASP A C 1
ATOM 671 O O . ASP A 1 86 ? -19.500 4.418 3.277 1.00 94.50 86 ASP A O 1
ATOM 675 N N . ASP A 1 87 ? -21.622 4.679 2.630 1.00 94.75 87 ASP A N 1
ATOM 676 C CA . ASP A 1 87 ? -22.082 3.461 3.296 1.00 94.75 87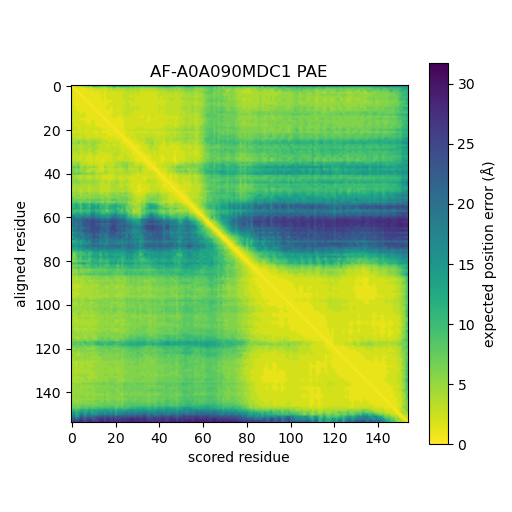 ASP A CA 1
ATOM 677 C C . ASP A 1 87 ? -21.560 2.172 2.622 1.00 94.75 87 ASP A C 1
ATOM 679 O O . ASP A 1 87 ? -21.494 1.128 3.287 1.00 94.75 87 ASP A O 1
ATOM 683 N N . GLU A 1 88 ? -21.158 2.221 1.343 1.00 96.12 88 GLU A N 1
ATOM 684 C CA . GLU A 1 88 ? -20.631 1.071 0.596 1.00 96.12 88 GLU A CA 1
ATOM 685 C C . GLU A 1 88 ? -19.261 0.629 1.125 1.00 96.12 88 GLU A C 1
ATOM 687 O O . GLU A 1 88 ? -18.998 -0.577 1.212 1.00 96.12 88 GLU A O 1
ATOM 692 N N . ASP A 1 89 ? -18.436 1.571 1.600 1.00 97.50 89 ASP A N 1
ATOM 693 C CA . ASP A 1 89 ? -17.128 1.289 2.212 1.00 97.50 89 ASP A CA 1
ATOM 694 C C . ASP A 1 89 ? -17.225 0.363 3.435 1.00 97.50 89 ASP A C 1
ATOM 696 O O . ASP A 1 89 ? -16.270 -0.330 3.794 1.00 97.50 89 ASP A O 1
ATOM 700 N N . PHE A 1 90 ? -18.393 0.315 4.082 1.00 98.06 90 PHE A N 1
ATOM 701 C CA . PHE A 1 90 ? -18.632 -0.502 5.269 1.00 98.06 90 PHE A CA 1
ATOM 702 C C . PHE A 1 90 ? -19.274 -1.860 4.955 1.00 98.06 90 PHE A C 1
ATOM 704 O O . PHE A 1 90 ? -19.356 -2.705 5.848 1.00 98.06 90 PHE A O 1
ATOM 711 N N . VAL A 1 91 ? -19.712 -2.113 3.714 1.00 98.12 91 VAL A N 1
ATOM 712 C CA . VAL A 1 91 ? -20.384 -3.370 3.334 1.00 98.12 91 VAL A CA 1
ATOM 713 C C . VAL A 1 91 ? -19.424 -4.558 3.395 1.00 98.12 91 VAL A C 1
ATOM 715 O O . VAL A 1 91 ? -19.694 -5.521 4.112 1.00 98.12 91 VAL A O 1
ATOM 718 N N . GLN A 1 92 ? -18.280 -4.488 2.709 1.00 98.38 92 GLN A N 1
ATOM 719 C CA . GLN A 1 92 ? -17.332 -5.611 2.673 1.00 98.38 92 GLN A CA 1
ATOM 720 C C . GLN A 1 92 ? -16.680 -5.894 4.040 1.00 98.38 92 GLN A C 1
ATOM 722 O O . GLN A 1 92 ? -16.605 -7.064 4.426 1.00 98.38 92 GLN A O 1
ATOM 727 N N . PRO A 1 93 ? -16.267 -4.881 4.835 1.00 98.38 93 PRO A N 1
ATOM 728 C CA . PRO A 1 93 ? -15.793 -5.124 6.197 1.00 98.38 93 PRO A CA 1
ATOM 729 C C . PRO A 1 93 ? -16.857 -5.755 7.107 1.00 98.38 93 PRO A C 1
ATOM 731 O O . PRO A 1 93 ? -16.528 -6.585 7.955 1.00 98.38 93 PRO A O 1
ATOM 734 N N . ARG A 1 94 ? -18.140 -5.411 6.922 1.00 98.50 94 ARG A N 1
ATOM 735 C CA . ARG A 1 94 ? -19.243 -6.023 7.676 1.00 98.50 94 ARG A CA 1
ATOM 736 C C . ARG A 1 94 ? -19.436 -7.483 7.292 1.00 98.50 94 ARG A C 1
ATOM 738 O O . ARG A 1 94 ? -19.670 -8.310 8.169 1.00 98.50 94 ARG A O 1
ATOM 745 N N . ASP A 1 95 ? -19.311 -7.811 6.010 1.00 98.62 95 ASP A N 1
ATOM 746 C CA . ASP A 1 95 ? -19.356 -9.199 5.551 1.00 98.62 95 ASP A CA 1
ATOM 747 C C . ASP A 1 95 ? -18.187 -10.019 6.112 1.00 98.62 95 ASP A C 1
ATOM 749 O O . ASP A 1 95 ? -18.408 -11.145 6.559 1.00 98.62 95 ASP A O 1
ATOM 753 N N . LEU A 1 96 ? -16.977 -9.451 6.185 1.00 98.62 96 LEU A N 1
ATOM 754 C CA . LEU A 1 96 ? -15.843 -10.088 6.864 1.00 98.62 96 LEU A CA 1
ATOM 755 C C . LEU A 1 96 ? -16.183 -10.395 8.334 1.00 98.62 96 LEU A C 1
ATOM 757 O O . LEU A 1 96 ? -16.056 -11.539 8.769 1.00 98.62 96 LEU A O 1
ATOM 761 N N . TRP A 1 97 ? -16.689 -9.407 9.079 1.00 98.38 97 TRP A N 1
ATOM 762 C CA . TRP A 1 97 ? -17.069 -9.584 10.486 1.00 98.38 97 TRP A CA 1
ATOM 763 C C . TRP A 1 97 ? -18.164 -10.636 10.681 1.00 98.38 97 TRP A C 1
ATOM 765 O O . TRP A 1 97 ? -18.067 -11.489 11.558 1.00 98.38 97 TRP A O 1
ATOM 775 N N . ARG A 1 98 ? -19.235 -10.571 9.884 1.00 98.12 98 ARG A N 1
ATOM 776 C CA . ARG A 1 98 ? -20.439 -11.385 10.106 1.00 98.12 98 ARG A CA 1
ATOM 777 C C . ARG A 1 98 ? -20.351 -12.788 9.529 1.00 98.12 98 ARG A C 1
ATOM 779 O O . ARG A 1 98 ? -21.027 -13.678 10.035 1.00 98.12 98 ARG A O 1
ATOM 786 N N . ARG A 1 99 ? -19.630 -12.961 8.421 1.00 98.19 99 ARG A N 1
ATOM 787 C CA . ARG A 1 99 ? -19.732 -14.162 7.577 1.00 98.19 99 ARG A CA 1
ATOM 788 C C . ARG A 1 99 ? -18.437 -14.949 7.478 1.00 98.19 99 ARG A C 1
ATOM 790 O O . ARG A 1 99 ? -18.488 -16.089 7.027 1.00 98.19 99 ARG A O 1
ATOM 797 N N . VAL A 1 100 ? -17.308 -14.338 7.825 1.00 98.56 100 VAL A N 1
ATOM 798 C CA . VAL A 1 100 ? -15.988 -14.966 7.714 1.00 98.56 100 VAL A CA 1
ATOM 799 C C . VAL A 1 100 ? -15.414 -15.239 9.096 1.00 98.56 100 VAL A C 1
ATOM 801 O O . VAL A 1 100 ? -15.011 -16.369 9.337 1.00 98.56 100 VAL A O 1
ATOM 804 N N . PHE A 1 101 ? -15.408 -14.248 9.994 1.00 98.50 101 PHE A N 1
ATOM 805 C CA . PHE A 1 101 ? -14.862 -14.441 11.337 1.00 98.50 101 PHE A CA 1
ATOM 806 C C . PHE A 1 101 ? -15.737 -15.332 12.213 1.00 98.50 101 PHE A C 1
ATOM 808 O O . PHE A 1 101 ? -16.950 -15.118 12.331 1.00 98.50 101 PHE A O 1
ATOM 815 N N . ASP A 1 102 ? -15.084 -16.266 12.898 1.00 98.31 102 ASP A N 1
ATOM 816 C CA . ASP A 1 102 ? -15.659 -16.933 14.061 1.00 98.31 102 ASP A CA 1
ATOM 817 C C . ASP A 1 102 ? -15.549 -16.068 15.332 1.00 98.31 102 ASP A C 1
ATOM 819 O O . ASP A 1 102 ? -14.932 -15.000 15.348 1.00 98.31 102 ASP A O 1
ATOM 823 N N . ASP A 1 103 ? -16.173 -16.510 16.424 1.00 97.81 103 A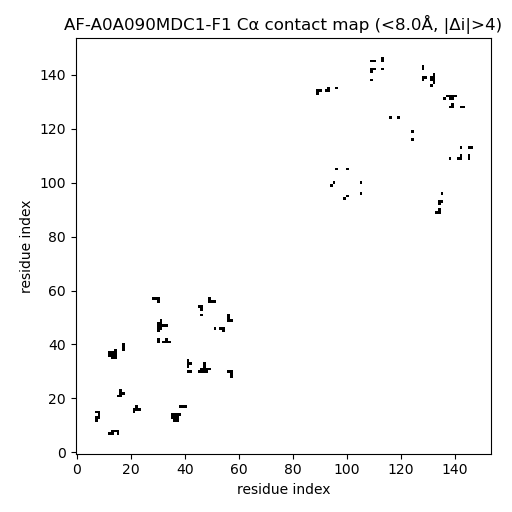SP A N 1
ATOM 824 C CA . ASP A 1 103 ? -16.220 -15.733 17.667 1.00 97.81 103 ASP A CA 1
ATOM 825 C C . ASP A 1 103 ? -14.835 -15.543 18.310 1.00 97.81 103 ASP A C 1
ATOM 827 O O . ASP A 1 103 ? -14.560 -14.491 18.893 1.00 97.81 103 ASP A O 1
ATOM 831 N N . ALA A 1 104 ? -13.929 -16.515 18.161 1.00 98.12 104 ALA A N 1
ATOM 832 C CA . ALA A 1 104 ? -12.575 -16.411 18.694 1.00 98.12 104 ALA A CA 1
ATOM 833 C C . ALA A 1 104 ? -11.730 -15.412 17.886 1.00 98.12 104 ALA A C 1
ATOM 835 O O . ALA A 1 104 ? -10.902 -14.688 18.445 1.00 98.12 104 ALA A O 1
ATOM 836 N N . GLU A 1 105 ? -11.919 -15.356 16.570 1.00 98.38 105 GLU A N 1
ATOM 837 C CA . GLU A 1 105 ? -11.302 -14.367 15.689 1.00 98.38 105 GLU A CA 1
ATOM 838 C C . GLU A 1 105 ? -11.848 -12.964 15.948 1.00 98.38 105 GLU A C 1
ATOM 840 O O . GLU A 1 105 ? -11.059 -12.019 16.021 1.00 98.38 105 GLU A O 1
ATOM 845 N N . LYS A 1 106 ? -13.160 -12.824 16.171 1.00 98.25 106 LYS A N 1
ATOM 846 C CA . LYS A 1 106 ? -13.794 -11.558 16.569 1.00 98.25 106 LYS A CA 1
ATOM 847 C C . LYS A 1 106 ? -13.208 -11.009 17.866 1.00 98.25 106 LYS A C 1
ATOM 849 O O . LYS A 1 106 ? -12.798 -9.847 17.909 1.00 98.25 106 LYS A O 1
ATOM 854 N N . GLU A 1 107 ? -13.097 -11.846 18.897 1.00 97.62 107 GLU A N 1
ATOM 855 C CA . GLU A 1 107 ? -12.508 -11.454 20.181 1.00 97.62 107 GLU A CA 1
ATOM 856 C C . GLU A 1 107 ? -11.043 -11.019 20.015 1.00 97.62 107 GLU A C 1
ATOM 858 O O . GLU A 1 107 ? -10.644 -9.948 20.484 1.00 97.62 107 GLU A O 1
ATOM 863 N N . LYS A 1 108 ? -10.239 -11.811 19.290 1.00 98.25 108 LYS A N 1
ATOM 864 C CA . LYS A 1 108 ? -8.834 -11.479 19.001 1.00 98.25 108 LYS A CA 1
ATOM 865 C C . LYS A 1 108 ? -8.707 -10.184 18.210 1.00 98.25 108 LYS A C 1
ATOM 867 O O . LYS A 1 108 ? -7.827 -9.379 18.510 1.00 98.25 108 LYS A O 1
ATOM 872 N N . PHE A 1 109 ? -9.562 -9.972 17.212 1.00 98.31 109 PHE A N 1
ATOM 873 C CA . PHE A 1 109 ? -9.581 -8.751 16.416 1.00 98.31 109 PHE A CA 1
ATOM 874 C C . PHE A 1 109 ? -9.820 -7.530 17.307 1.00 98.31 109 PHE A C 1
ATOM 876 O O . PHE A 1 109 ? -9.005 -6.606 17.301 1.00 98.31 109 PHE A O 1
ATOM 883 N N . VAL A 1 110 ? -10.872 -7.555 18.131 1.00 98.00 110 VAL A N 1
ATOM 884 C CA . VAL A 1 110 ? -11.182 -6.459 19.061 1.00 98.00 110 VAL A CA 1
ATOM 885 C C . VAL A 1 110 ? -10.032 -6.229 20.040 1.00 98.00 110 VAL A C 1
ATOM 887 O O . VAL A 1 110 ? -9.619 -5.084 20.237 1.00 98.00 110 VAL A O 1
ATOM 890 N N . GLY A 1 111 ? -9.470 -7.299 20.609 1.00 97.50 111 GLY A N 1
ATOM 891 C CA . GLY A 1 111 ? -8.319 -7.221 21.507 1.00 97.50 111 GLY A CA 1
ATOM 892 C C . GLY A 1 111 ? -7.099 -6.562 20.857 1.00 97.50 111 GLY A C 1
ATOM 893 O O . GLY A 1 111 ? -6.507 -5.656 21.444 1.00 97.50 111 GLY A O 1
ATOM 894 N N . ASN A 1 112 ? -6.759 -6.951 19.626 1.00 97.88 112 ASN A N 1
ATOM 895 C CA . ASN A 1 112 ? -5.631 -6.396 18.876 1.00 97.88 112 ASN A CA 1
ATOM 896 C C . ASN A 1 112 ? -5.841 -4.919 18.526 1.00 97.88 112 ASN A C 1
ATOM 898 O O . ASN A 1 112 ? -4.932 -4.108 18.713 1.00 97.88 112 ASN A O 1
ATOM 902 N N . VAL A 1 113 ? -7.038 -4.551 18.054 1.00 97.25 113 VAL A N 1
ATOM 903 C CA . VAL A 1 113 ? -7.363 -3.157 17.723 1.00 97.25 113 VAL A CA 1
ATOM 904 C C . VAL A 1 113 ? -7.280 -2.295 18.978 1.00 97.25 113 VAL A C 1
ATOM 906 O O . VAL A 1 113 ? -6.549 -1.308 18.987 1.00 97.25 113 VAL A O 1
ATOM 909 N N . VAL A 1 114 ? -7.951 -2.679 20.066 1.00 96.56 114 VAL A N 1
ATOM 910 C CA . VAL A 1 114 ? -7.918 -1.917 21.325 1.00 96.56 114 VAL A CA 1
ATOM 911 C C . VAL A 1 114 ? -6.505 -1.849 21.907 1.00 96.56 114 VAL A C 1
ATOM 913 O O . VAL A 1 114 ? -6.097 -0.787 22.375 1.00 96.56 114 VAL A O 1
ATOM 916 N N . GLY A 1 115 ? -5.730 -2.932 21.819 1.00 95.88 115 GLY A N 1
ATOM 917 C CA . GLY A 1 115 ? -4.319 -2.949 22.206 1.00 95.88 115 GLY A CA 1
ATOM 918 C C . GLY A 1 115 ? -3.475 -1.951 21.408 1.00 95.88 115 GLY A C 1
ATOM 919 O O . GLY A 1 115 ? -2.680 -1.220 21.992 1.00 95.88 115 GLY A O 1
ATOM 920 N N . SER A 1 116 ? -3.699 -1.846 20.093 1.00 95.81 116 SER A N 1
ATOM 921 C CA . SER A 1 116 ? -3.006 -0.875 19.230 1.00 95.81 116 SER A CA 1
ATOM 922 C C . SER A 1 116 ? -3.363 0.586 19.536 1.00 95.81 116 SER A C 1
ATOM 924 O O . SER A 1 116 ? -2.581 1.486 19.242 1.00 95.81 116 SER A O 1
ATOM 926 N N . LEU A 1 117 ? -4.517 0.826 20.169 1.00 94.44 117 LEU A N 1
ATOM 927 C CA . LEU A 1 117 ? -4.974 2.155 20.582 1.00 94.44 117 LEU A CA 1
ATOM 928 C C . LEU A 1 117 ? -4.393 2.603 21.933 1.00 94.44 117 LEU A C 1
ATOM 930 O O . LEU A 1 117 ? -4.698 3.710 22.396 1.00 94.44 117 LEU A O 1
ATOM 934 N N . ALA A 1 118 ? -3.566 1.783 22.586 1.00 90.31 118 ALA A N 1
ATOM 935 C CA . ALA A 1 118 ? -2.906 2.157 23.831 1.00 90.31 118 ALA A CA 1
ATOM 936 C C . ALA A 1 118 ? -2.086 3.451 23.657 1.00 90.31 118 ALA A C 1
ATOM 938 O O . ALA A 1 118 ? -1.360 3.627 22.683 1.00 90.31 118 ALA A O 1
ATOM 939 N N . GLY A 1 119 ? -2.232 4.391 24.594 1.00 89.19 119 GLY A N 1
ATOM 940 C CA . GLY A 1 119 ? -1.549 5.692 24.542 1.00 89.19 119 GLY A CA 1
ATOM 941 C C . GLY A 1 119 ? -2.127 6.700 23.539 1.00 89.19 119 GLY A C 1
ATOM 942 O O . GLY A 1 119 ? -1.656 7.834 23.481 1.00 89.19 119 GLY A O 1
ATOM 943 N N . THR A 1 120 ? -3.167 6.339 22.782 1.00 94.94 120 THR A N 1
ATOM 944 C CA . THR A 1 120 ? -3.829 7.262 21.851 1.00 94.94 120 THR A CA 1
ATOM 945 C C . THR A 1 120 ? -4.753 8.234 22.609 1.00 94.94 120 THR A C 1
ATOM 947 O O . THR A 1 120 ? -5.498 7.802 23.497 1.00 94.94 120 THR A O 1
ATOM 950 N N . PRO A 1 121 ? -4.775 9.540 22.270 1.00 95.56 121 PRO A N 1
ATOM 951 C CA . PRO A 1 121 ? -5.717 10.501 22.845 1.00 95.56 121 PRO A CA 1
ATOM 952 C C . PRO A 1 121 ? -7.175 10.031 22.777 1.00 95.56 121 PRO A C 1
ATOM 954 O O . PRO A 1 121 ? -7.607 9.441 21.788 1.00 95.56 121 PRO A O 1
ATOM 957 N N . THR A 1 122 ? -7.954 10.317 23.822 1.00 94.81 122 THR A N 1
ATOM 958 C CA . THR A 1 122 ? -9.359 9.883 23.931 1.00 94.81 122 THR A CA 1
ATOM 959 C C . THR A 1 122 ? -10.225 10.251 22.717 1.00 94.81 122 THR A C 1
ATOM 961 O O . THR A 1 122 ? -10.885 9.345 22.213 1.00 94.81 122 THR A O 1
ATOM 964 N N . PRO A 1 123 ? -10.162 11.478 22.154 1.00 96.94 123 PRO A N 1
ATOM 965 C CA . PRO A 1 123 ? -10.979 11.825 20.985 1.00 96.94 123 PRO A CA 1
ATOM 966 C C . PRO A 1 123 ? -10.707 10.938 19.762 1.00 96.94 123 PRO A C 1
ATOM 968 O O . PRO A 1 123 ? -11.613 10.617 18.999 1.00 96.94 123 PRO A O 1
ATOM 971 N N . LEU A 1 124 ? -9.457 10.495 19.583 1.00 96.56 124 LEU A N 1
ATOM 972 C CA . LEU A 1 124 ? -9.092 9.592 18.491 1.00 96.56 124 LEU A CA 1
ATOM 973 C C . LEU A 1 124 ? -9.584 8.165 18.757 1.00 96.56 124 LEU A C 1
ATOM 975 O O . LEU A 1 124 ? -10.060 7.506 17.837 1.00 96.56 124 LEU A O 1
ATOM 979 N N . ARG A 1 125 ? -9.538 7.696 20.011 1.00 95.81 125 ARG A N 1
ATOM 980 C CA . ARG A 1 125 ? -10.115 6.395 20.391 1.00 95.81 125 ARG A CA 1
ATOM 981 C C . ARG A 1 125 ? -11.624 6.360 20.143 1.00 95.81 125 ARG A C 1
ATOM 983 O O . ARG A 1 125 ? -12.122 5.391 19.579 1.00 95.81 125 ARG A O 1
ATOM 990 N N . GLU A 1 126 ? -12.331 7.427 20.503 1.00 96.56 126 GLU A N 1
ATOM 991 C CA . GLU A 1 126 ? -13.768 7.580 20.244 1.00 96.56 126 GLU A CA 1
ATOM 992 C C . GLU A 1 126 ? -14.080 7.601 18.744 1.00 96.56 126 GLU A C 1
ATOM 994 O O . GLU A 1 126 ? -14.997 6.909 18.303 1.00 96.56 126 GLU A O 1
ATOM 999 N N . ALA A 1 127 ? -13.285 8.317 17.942 1.00 97.81 127 ALA A N 1
ATOM 1000 C CA . ALA A 1 127 ? -13.442 8.340 16.488 1.00 97.81 127 ALA A CA 1
ATOM 1001 C C . ALA A 1 127 ? -13.250 6.950 15.855 1.00 97.81 127 ALA A C 1
ATOM 1003 O O . ALA A 1 127 ? -14.020 6.559 14.978 1.00 97.81 127 ALA A O 1
ATOM 1004 N N . VAL A 1 128 ? -12.268 6.174 16.327 1.00 97.50 128 VAL A N 1
ATOM 1005 C CA . VAL A 1 128 ? -12.032 4.802 15.852 1.00 97.50 128 VAL A CA 1
ATOM 1006 C C . VAL A 1 128 ? -13.196 3.881 16.226 1.00 97.50 128 VAL A C 1
ATOM 1008 O O . VAL A 1 128 ? -13.685 3.142 15.373 1.00 97.50 128 VAL A O 1
ATOM 1011 N N . VAL A 1 129 ? -13.693 3.958 17.464 1.00 97.88 129 VAL A N 1
ATOM 1012 C CA . VAL A 1 129 ? -14.886 3.208 17.892 1.00 97.88 129 VAL A CA 1
ATOM 1013 C C . VAL A 1 129 ? -16.099 3.582 17.036 1.00 97.88 129 VAL A C 1
ATOM 1015 O O . VAL A 1 129 ? -16.823 2.696 16.582 1.00 97.88 129 VAL A O 1
ATOM 1018 N N . ALA A 1 130 ? -16.313 4.872 16.768 1.00 97.88 130 ALA A N 1
ATOM 1019 C CA . ALA A 1 130 ? -17.413 5.339 15.931 1.00 97.88 130 ALA A CA 1
ATOM 1020 C C . ALA A 1 130 ? -17.302 4.817 14.489 1.00 97.88 130 ALA A C 1
ATOM 1022 O O . ALA A 1 130 ? -18.298 4.372 13.923 1.00 97.88 130 ALA A O 1
ATOM 1023 N N . MET A 1 131 ? -16.098 4.806 13.909 1.00 97.94 131 MET A N 1
ATOM 1024 C CA . MET A 1 131 ? -15.849 4.247 12.578 1.00 97.94 131 MET A CA 1
ATOM 1025 C C . MET A 1 131 ? -16.126 2.737 12.536 1.00 97.94 131 MET A C 1
ATOM 1027 O O . MET A 1 131 ? -16.861 2.282 11.664 1.00 97.94 131 MET A O 1
ATOM 1031 N N . PHE A 1 132 ? -15.608 1.954 13.487 1.00 98.00 132 PHE A N 1
ATOM 1032 C CA . PHE A 1 132 ? -15.881 0.512 13.530 1.00 98.00 132 PHE A CA 1
ATOM 1033 C C . PHE A 1 132 ? -17.350 0.191 13.826 1.00 98.00 132 PHE A C 1
ATOM 1035 O O . PHE A 1 132 ? -17.863 -0.807 13.331 1.00 98.00 132 PHE A O 1
ATOM 1042 N N . SER A 1 133 ? -18.061 1.068 14.537 1.00 98.06 133 SER A N 1
ATOM 1043 C CA . SER A 1 133 ? -19.510 0.935 14.743 1.00 98.06 133 SER A CA 1
ATOM 1044 C C . SER A 1 133 ? -20.313 1.084 13.446 1.00 98.06 133 SER A C 1
ATOM 1046 O O . SER A 1 133 ? -21.410 0.536 13.350 1.00 98.06 133 SER A O 1
ATOM 1048 N N . LYS A 1 134 ? -19.782 1.794 12.436 1.00 97.94 134 LYS A N 1
ATOM 1049 C CA . LYS A 1 134 ? -20.378 1.834 11.089 1.00 97.94 134 LYS A CA 1
ATOM 1050 C C . LYS A 1 134 ? -20.202 0.507 10.351 1.00 97.94 134 LYS A C 1
ATOM 1052 O O . LYS A 1 134 ? -21.083 0.130 9.583 1.00 97.94 134 LYS A O 1
ATOM 1057 N N . VAL A 1 135 ? -19.111 -0.223 10.607 1.00 98.12 135 VAL A N 1
ATOM 1058 C CA . VAL A 1 135 ? -18.930 -1.595 10.104 1.00 98.12 135 VAL A CA 1
ATOM 1059 C C . VAL A 1 135 ? -19.959 -2.511 10.758 1.00 98.12 135 VAL A C 1
ATOM 1061 O O . VAL A 1 135 ? -20.807 -3.069 10.071 1.00 98.12 135 VAL A O 1
ATOM 1064 N N . ASP A 1 136 ? -19.944 -2.616 12.083 1.00 98.12 136 ASP A N 1
ATOM 1065 C CA . ASP A 1 136 ? -20.968 -3.322 12.846 1.00 98.12 136 ASP A CA 1
ATOM 1066 C C . ASP A 1 136 ? -21.051 -2.755 14.266 1.00 98.12 136 ASP A C 1
ATOM 1068 O O . ASP A 1 136 ? -20.031 -2.527 14.921 1.00 98.12 136 ASP A O 1
ATOM 1072 N N . SER A 1 137 ? -22.269 -2.549 14.767 1.00 97.81 137 SER A N 1
ATOM 1073 C CA . SER A 1 137 ? -22.496 -2.042 16.121 1.00 97.81 137 SER A CA 1
ATOM 1074 C C . SER A 1 137 ? -21.881 -2.930 17.205 1.00 97.81 137 SER A C 1
ATOM 1076 O O . SER A 1 137 ? -21.456 -2.416 18.239 1.00 97.81 137 SER A O 1
ATOM 1078 N N . GLU A 1 138 ? -21.815 -4.244 16.976 1.00 97.88 138 GLU A N 1
ATOM 1079 C CA . GLU A 1 138 ? -21.227 -5.200 17.911 1.00 97.88 138 GLU A CA 1
ATOM 1080 C C . GLU A 1 138 ? -19.733 -4.923 18.122 1.00 97.88 138 GLU A C 1
ATOM 1082 O O . GLU A 1 138 ? -19.266 -4.922 19.261 1.00 97.88 138 GLU A O 1
ATOM 1087 N N . ILE A 1 139 ? -18.996 -4.588 17.055 1.00 98.06 139 ILE A N 1
ATOM 1088 C CA . ILE A 1 139 ? -17.563 -4.268 17.141 1.00 98.06 139 ILE A CA 1
ATOM 1089 C C . ILE A 1 139 ? -17.359 -3.077 18.077 1.00 98.06 139 ILE A C 1
ATOM 1091 O O . ILE A 1 139 ? -16.557 -3.140 19.008 1.00 98.06 139 ILE A O 1
ATOM 1095 N N . GLY A 1 140 ? -18.125 -2.001 17.877 1.00 97.38 140 GLY A N 1
ATOM 1096 C CA . GLY A 1 140 ? -18.051 -0.811 18.723 1.00 97.38 140 GLY A CA 1
ATOM 1097 C C . GLY A 1 140 ? -18.348 -1.108 20.193 1.00 97.38 140 GLY A C 1
ATOM 1098 O O . GLY A 1 140 ? -17.621 -0.657 21.079 1.00 97.38 140 GLY A O 1
ATOM 1099 N N . GLN A 1 141 ? -19.380 -1.913 20.461 1.00 97.94 141 GLN A N 1
ATOM 1100 C CA . GLN A 1 141 ? -19.748 -2.324 21.819 1.00 97.94 141 GLN A CA 1
ATOM 1101 C C . GLN A 1 141 ? -18.627 -3.124 22.495 1.00 97.94 141 GLN A C 1
ATOM 1103 O O . GLN A 1 141 ? -18.237 -2.796 23.619 1.00 97.94 141 GLN A O 1
ATOM 1108 N N . GLN A 1 142 ? -18.071 -4.121 21.801 1.00 97.50 142 GLN A N 1
ATOM 1109 C CA . GLN A 1 142 ? -16.976 -4.940 22.321 1.00 97.50 142 GLN A CA 1
ATOM 1110 C C . GLN A 1 142 ? -15.708 -4.103 22.557 1.00 97.50 142 GLN A C 1
ATOM 1112 O O . GLN A 1 142 ? -15.054 -4.243 23.592 1.00 97.50 142 GLN A O 1
ATOM 1117 N N . MET A 1 143 ? -15.389 -3.166 21.658 1.00 97.19 143 MET A N 1
ATOM 1118 C CA . MET A 1 143 ? -14.257 -2.250 21.835 1.00 97.19 143 MET A CA 1
ATOM 1119 C C . MET A 1 143 ? -14.421 -1.354 23.067 1.00 97.19 143 MET A C 1
ATOM 1121 O O . MET A 1 143 ? -13.483 -1.216 23.852 1.00 97.19 143 MET A O 1
ATOM 1125 N N . ILE A 1 144 ? -15.603 -0.763 23.273 1.00 96.31 144 ILE A N 1
ATOM 1126 C CA . ILE A 1 144 ? -15.884 0.074 24.452 1.00 96.31 144 ILE A CA 1
ATOM 1127 C C . ILE A 1 144 ? -15.732 -0.740 25.738 1.00 96.31 144 ILE A C 1
ATOM 1129 O O . ILE A 1 144 ? -15.132 -0.250 26.698 1.00 96.31 144 ILE A O 1
ATOM 1133 N N . ALA A 1 145 ? -16.259 -1.968 25.767 1.00 95.94 145 ALA A N 1
ATOM 1134 C CA . ALA A 1 145 ? -16.119 -2.861 26.913 1.00 95.94 145 ALA A CA 1
ATOM 1135 C C . ALA A 1 145 ? -14.637 -3.123 27.224 1.00 95.94 145 ALA A C 1
ATOM 1137 O O . ALA A 1 145 ? -14.187 -2.884 28.345 1.00 95.94 145 ALA A O 1
ATOM 1138 N N . LYS A 1 146 ? -13.847 -3.474 26.203 1.00 94.75 146 LYS A N 1
ATOM 1139 C CA . LYS A 1 146 ? -12.416 -3.764 26.354 1.00 94.75 146 LYS A CA 1
ATOM 1140 C C . LYS A 1 146 ? -11.588 -2.555 26.797 1.00 94.75 146 LYS A C 1
ATOM 1142 O O . LYS A 1 146 ? -10.683 -2.682 27.617 1.00 94.75 146 LYS A O 1
ATOM 1147 N N . ILE A 1 147 ? -11.898 -1.359 26.293 1.00 92.62 147 ILE A N 1
ATOM 1148 C CA . ILE A 1 147 ? -11.218 -0.120 26.707 1.00 92.62 147 ILE A CA 1
ATOM 1149 C C . ILE A 1 147 ? -11.472 0.168 28.194 1.00 92.62 147 ILE A C 1
ATOM 1151 O O . ILE A 1 147 ? -10.554 0.581 28.910 1.00 92.62 147 ILE A O 1
ATOM 1155 N N . LYS A 1 148 ? -12.702 -0.061 28.671 1.00 90.50 148 LYS A N 1
ATOM 1156 C CA . LYS A 1 148 ? -13.056 0.109 30.088 1.00 90.50 148 LYS A CA 1
ATOM 1157 C C . LYS A 1 148 ? -12.338 -0.905 30.977 1.00 90.50 148 LYS A C 1
ATOM 1159 O O . LYS A 1 148 ? -11.797 -0.501 32.005 1.00 90.50 148 LYS A O 1
ATOM 1164 N N . GLU A 1 149 ? -12.267 -2.172 30.565 1.00 89.19 149 GLU A 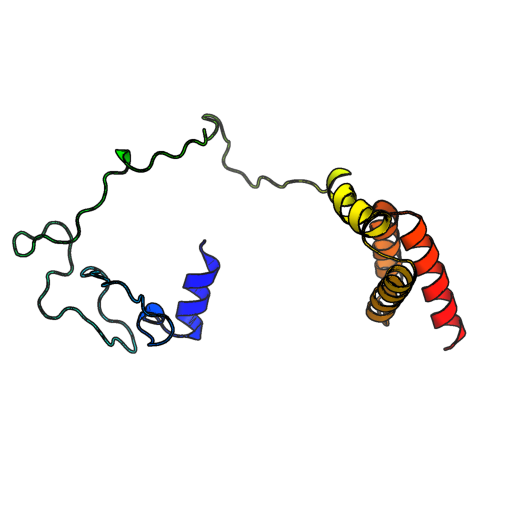N 1
ATOM 1165 C CA . GLU A 1 149 ? -11.483 -3.204 31.263 1.00 89.19 149 GLU A CA 1
ATOM 1166 C C . GLU A 1 149 ? -10.027 -2.750 31.437 1.00 89.19 149 GLU A C 1
ATOM 1168 O O . GLU A 1 149 ? -9.534 -2.659 32.559 1.00 89.19 149 GLU A O 1
ATOM 1173 N N . ASN A 1 150 ? -9.367 -2.340 30.349 1.00 82.81 150 ASN A N 1
ATOM 1174 C CA . ASN A 1 150 ? -7.959 -1.932 30.377 1.00 82.81 150 ASN A CA 1
ATOM 1175 C C . ASN A 1 150 ? -7.690 -0.681 31.229 1.00 82.81 150 ASN A C 1
ATOM 1177 O O . ASN A 1 150 ? -6.607 -0.544 31.786 1.00 82.81 150 ASN A O 1
ATOM 1181 N N . THR A 1 151 ? -8.659 0.231 31.336 1.00 77.25 151 THR A N 1
ATOM 1182 C CA . THR A 1 151 ? -8.532 1.437 32.175 1.00 77.25 151 THR A CA 1
ATOM 1183 C C . THR A 1 151 ? -8.701 1.115 33.663 1.00 77.25 151 THR A C 1
ATOM 1185 O O . THR A 1 151 ? -8.183 1.838 34.501 1.00 77.25 151 THR A O 1
ATOM 1188 N N . THR A 1 152 ? -9.407 0.031 33.999 1.00 67.31 152 THR A N 1
ATOM 1189 C CA . THR A 1 152 ? -9.656 -0.384 35.392 1.00 67.31 152 THR A CA 1
ATOM 1190 C C . THR A 1 152 ? -8.472 -1.151 35.998 1.00 67.31 152 THR A C 1
ATOM 1192 O O . THR A 1 152 ? -8.358 -1.253 37.215 1.00 67.31 152 THR A O 1
ATOM 1195 N N . HIS A 1 153 ? -7.590 -1.696 35.156 1.00 58.62 153 HIS A N 1
ATOM 1196 C CA . HIS A 1 153 ? -6.414 -2.476 35.560 1.00 58.62 153 HIS A CA 1
ATOM 1197 C C . HIS A 1 153 ? -5.103 -1.662 35.620 1.00 58.62 153 HIS A C 1
ATOM 1199 O O . HIS A 1 153 ? -4.037 -2.254 35.796 1.00 58.62 153 HIS A O 1
ATOM 1205 N N . LEU A 1 154 ? -5.181 -0.333 35.483 1.00 47.50 154 LEU A N 1
ATOM 1206 C CA . LEU A 1 154 ? -4.082 0.629 35.649 1.00 47.50 154 LEU A CA 1
ATOM 1207 C C . LEU A 1 154 ? -4.298 1.460 36.917 1.00 47.50 154 LEU A C 1
ATOM 1209 O O . LEU A 1 154 ? -3.285 1.746 37.592 1.00 47.50 154 LEU A O 1
#

Organism: NCBI:txid2594811